Protein AF-A0A629I9K4-F1 (afdb_monomer)

Solvent-accessible surface area (backbone atoms only — not comparable to full-atom values): 6024 Å² total; per-residue (Å²): 112,70,67,62,53,56,51,51,52,46,65,67,42,61,84,65,69,49,49,93,79,31,65,70,54,35,51,52,51,52,50,49,44,27,38,85,87,53,55,66,68,60,42,51,52,54,49,54,50,46,35,60,75,75,36,71,86,65,85,70,54,73,68,54,50,54,51,49,52,54,52,39,41,72,41,68,85,89,61,68,88,82,75,72,53,58,65,65,55,49,54,62,50,64,72,60,78,76,127

Structure (mmCIF, N/CA/C/O backbone):
data_AF-A0A629I9K4-F1
#
_entry.id   AF-A0A629I9K4-F1
#
loop_
_atom_site.group_PDB
_atom_site.id
_atom_site.type_symbol
_atom_site.label_atom_id
_atom_site.label_alt_id
_atom_site.label_comp_id
_atom_site.label_asym_id
_atom_site.label_entity_id
_atom_site.label_seq_id
_atom_site.pdbx_PDB_ins_code
_atom_site.Cartn_x
_atom_site.Cartn_y
_atom_site.Cartn_z
_atom_site.occupancy
_atom_site.B_iso_or_equiv
_atom_site.auth_seq_id
_atom_site.auth_comp_id
_atom_site.auth_asym_id
_atom_site.auth_atom_id
_atom_site.pdbx_PDB_model_num
ATOM 1 N N . LEU A 1 1 ? -16.184 -10.906 -1.301 1.00 65.19 1 LEU A N 1
ATOM 2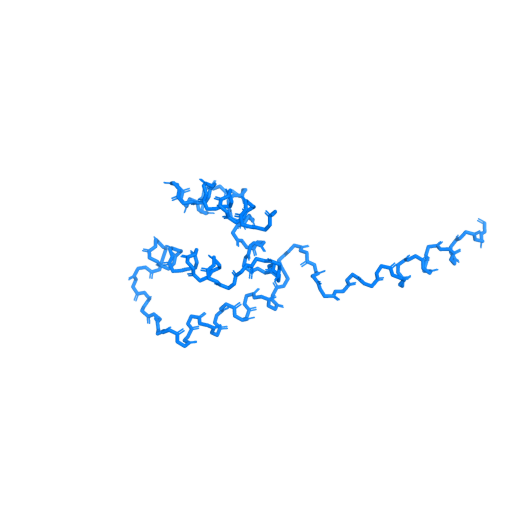 C CA . LEU A 1 1 ? -16.167 -9.422 -1.307 1.00 65.19 1 LEU A CA 1
ATOM 3 C C . LEU A 1 1 ? -14.745 -8.859 -1.352 1.00 65.19 1 LEU A C 1
ATOM 5 O O . LEU A 1 1 ? -14.434 -8.153 -2.295 1.00 65.19 1 LEU A O 1
ATOM 9 N N . LYS A 1 2 ? -13.873 -9.214 -0.394 1.00 74.31 2 LYS A N 1
ATOM 10 C CA . LYS A 1 2 ? -12.483 -8.723 -0.312 1.00 74.31 2 LYS A CA 1
ATOM 11 C C . LYS A 1 2 ? -11.673 -8.890 -1.610 1.00 74.31 2 LYS A C 1
ATOM 13 O O . LYS A 1 2 ? -11.136 -7.907 -2.098 1.00 74.31 2 LYS A O 1
ATOM 18 N N . CYS A 1 3 ? -11.671 -10.081 -2.216 1.00 80.12 3 CYS A N 1
ATOM 19 C CA . CYS A 1 3 ? -10.955 -10.326 -3.478 1.00 80.12 3 CYS A CA 1
ATOM 20 C C . CYS A 1 3 ? -11.426 -9.412 -4.621 1.00 80.12 3 CYS A C 1
ATOM 22 O O . CYS A 1 3 ? -10.601 -8.844 -5.316 1.00 80.12 3 CYS A O 1
ATOM 24 N N . ILE A 1 4 ? -12.739 -9.177 -4.738 1.00 88.69 4 ILE A N 1
ATOM 25 C CA . ILE A 1 4 ? -13.324 -8.314 -5.780 1.00 88.69 4 ILE A CA 1
ATOM 26 C C . ILE A 1 4 ? -12.805 -6.876 -5.652 1.00 88.69 4 ILE A C 1
ATOM 28 O O . ILE A 1 4 ? -12.493 -6.231 -6.649 1.00 88.69 4 ILE A O 1
ATOM 32 N N . ILE A 1 5 ? -12.708 -6.371 -4.419 1.00 89.94 5 ILE A N 1
ATOM 33 C CA . ILE A 1 5 ? -12.192 -5.023 -4.160 1.00 89.94 5 ILE A CA 1
ATOM 34 C C . ILE A 1 5 ? -10.696 -4.960 -4.484 1.00 89.94 5 ILE A C 1
ATOM 36 O O . ILE A 1 5 ? -10.260 -4.025 -5.147 1.00 89.94 5 ILE A O 1
ATOM 40 N N . GLU A 1 6 ? -9.917 -5.959 -4.068 1.00 92.62 6 GLU A N 1
ATOM 41 C CA . GLU A 1 6 ? -8.482 -6.024 -4.367 1.00 92.62 6 GLU A CA 1
ATOM 42 C C . GLU A 1 6 ? -8.193 -6.111 -5.870 1.00 92.62 6 GLU A C 1
ATOM 44 O O . GLU A 1 6 ? -7.256 -5.473 -6.352 1.00 92.62 6 GLU A O 1
ATOM 49 N N . ASP A 1 7 ? -9.008 -6.849 -6.619 1.00 92.19 7 ASP A N 1
ATOM 50 C CA . ASP A 1 7 ? -8.896 -6.933 -8.074 1.00 92.19 7 ASP A CA 1
ATOM 51 C C . ASP A 1 7 ? -9.241 -5.593 -8.727 1.00 92.19 7 ASP A C 1
ATOM 53 O O . ASP A 1 7 ? -8.498 -5.113 -9.582 1.00 92.19 7 ASP A O 1
ATOM 57 N N . LYS A 1 8 ? -10.276 -4.903 -8.241 1.00 92.50 8 LYS A N 1
ATOM 58 C CA . LYS A 1 8 ? -10.627 -3.570 -8.740 1.00 92.50 8 LYS A CA 1
ATOM 59 C C . LYS A 1 8 ? -9.561 -2.514 -8.433 1.00 92.50 8 LYS A C 1
ATOM 61 O O . LYS A 1 8 ? -9.269 -1.668 -9.273 1.00 92.50 8 LYS A O 1
ATOM 66 N N . ILE A 1 9 ? -8.930 -2.578 -7.259 1.00 92.25 9 ILE A N 1
ATOM 67 C CA . ILE A 1 9 ? -7.780 -1.727 -6.912 1.00 92.25 9 ILE A CA 1
ATOM 68 C C . ILE A 1 9 ? -6.644 -1.939 -7.920 1.00 92.25 9 ILE A C 1
ATOM 70 O O . ILE A 1 9 ? -6.058 -0.977 -8.421 1.00 92.25 9 ILE A O 1
ATOM 74 N N . LYS A 1 10 ? -6.337 -3.201 -8.236 1.00 92.06 10 LYS A N 1
ATOM 75 C CA . LYS A 1 10 ? -5.315 -3.562 -9.224 1.00 92.06 10 LYS A CA 1
ATOM 76 C C . LYS A 1 10 ? -5.668 -3.027 -10.612 1.00 92.06 10 LYS A C 1
ATOM 78 O O . LYS A 1 10 ? -4.807 -2.431 -11.253 1.00 92.06 10 LYS A O 1
ATOM 83 N N . GLU A 1 11 ? -6.914 -3.173 -11.054 1.00 92.12 11 GLU A N 1
ATOM 84 C CA . GLU A 1 11 ? -7.386 -2.633 -12.337 1.00 92.12 11 GLU A CA 1
ATOM 85 C C . GLU A 1 11 ? -7.227 -1.111 -12.440 1.00 92.12 11 GLU A C 1
ATOM 87 O O . GLU A 1 11 ? -6.872 -0.609 -13.502 1.00 92.12 11 GLU A O 1
ATOM 92 N N . LEU A 1 12 ? -7.438 -0.370 -11.350 1.00 89.81 12 LEU A N 1
ATOM 93 C CA . LEU A 1 12 ? -7.316 1.091 -11.346 1.00 89.81 12 LEU A CA 1
ATOM 94 C C . LEU A 1 12 ? -5.857 1.577 -11.292 1.00 89.81 12 LEU A C 1
ATOM 96 O O . LEU A 1 12 ? -5.515 2.583 -11.919 1.00 89.81 12 LEU A O 1
ATOM 100 N N . LEU A 1 13 ? -4.988 0.876 -10.553 1.00 89.38 13 LEU A N 1
ATOM 101 C CA . LEU A 1 13 ? -3.604 1.308 -10.315 1.00 89.38 13 LEU A CA 1
ATOM 102 C C . LEU A 1 13 ? -2.591 0.781 -11.341 1.00 89.38 13 LEU A C 1
ATOM 104 O O . LEU A 1 13 ? -1.601 1.458 -11.606 1.00 89.38 13 LEU A O 1
ATOM 108 N N . ILE A 1 14 ? -2.784 -0.417 -11.899 1.00 84.50 14 ILE A N 1
ATOM 109 C CA . ILE A 1 14 ? -1.765 -1.084 -12.731 1.00 84.50 14 ILE A CA 1
ATOM 110 C C . ILE A 1 14 ? -1.608 -0.492 -14.140 1.00 84.50 14 ILE A C 1
ATOM 112 O O . ILE A 1 14 ? -0.455 -0.343 -14.548 1.00 84.50 14 ILE A O 1
ATOM 116 N N . PRO A 1 15 ? -2.679 -0.196 -14.908 1.00 79.94 15 PRO A N 1
ATOM 117 C CA . PRO A 1 15 ? -2.545 0.119 -16.332 1.00 79.94 15 PRO A CA 1
ATOM 118 C C . PRO A 1 15 ? -1.637 1.318 -16.593 1.00 79.94 15 PRO A C 1
ATOM 120 O O . PRO A 1 15 ? -0.818 1.262 -17.498 1.00 79.94 15 PRO A O 1
ATOM 123 N N . ASN A 1 16 ? -1.751 2.351 -15.753 1.00 72.12 16 ASN A N 1
ATOM 124 C CA . ASN A 1 16 ? -0.970 3.584 -15.799 1.00 72.12 16 ASN A CA 1
ATOM 125 C C . ASN A 1 16 ? -0.751 4.048 -14.355 1.00 72.12 16 ASN A C 1
ATOM 127 O O . ASN A 1 16 ? -1.545 4.841 -13.834 1.00 72.12 16 ASN A O 1
ATOM 131 N N . MET A 1 17 ? 0.250 3.490 -13.671 1.00 80.94 17 MET A N 1
ATOM 132 C CA . MET A 1 17 ? 0.572 3.826 -12.277 1.00 80.94 17 MET A CA 1
ATOM 133 C C . MET A 1 17 ? 1.216 5.222 -12.191 1.00 80.94 17 MET A C 1
ATOM 135 O O . MET A 1 17 ? 2.337 5.359 -11.725 1.00 80.94 17 MET A O 1
ATOM 139 N N . ASP A 1 18 ? 0.521 6.261 -12.650 1.00 86.88 18 ASP A N 1
ATOM 140 C CA . ASP A 1 18 ? 1.017 7.637 -12.749 1.00 86.88 18 ASP A CA 1
ATOM 141 C C . ASP A 1 18 ? 0.762 8.405 -11.449 1.00 86.88 18 ASP A C 1
ATOM 143 O O . ASP A 1 18 ? 0.000 9.374 -11.403 1.00 86.88 18 ASP A O 1
ATOM 147 N N . LEU A 1 19 ? 1.392 7.956 -10.363 1.00 89.50 19 LEU A N 1
ATOM 148 C CA . LEU A 1 19 ? 1.202 8.548 -9.032 1.00 89.50 19 LEU A CA 1
ATOM 149 C C . LEU A 1 19 ? 1.641 10.022 -8.966 1.00 89.50 19 LEU A C 1
ATOM 151 O O . LEU A 1 19 ? 1.142 10.772 -8.138 1.00 89.50 19 LEU A O 1
ATOM 155 N N . LEU A 1 20 ? 2.543 10.454 -9.853 1.00 88.81 20 LEU A N 1
ATOM 156 C CA . LEU A 1 20 ? 3.016 11.843 -9.909 1.00 88.81 20 LEU A CA 1
ATOM 157 C C . LEU A 1 20 ? 2.049 12.793 -10.631 1.00 88.81 20 LEU A C 1
ATOM 159 O O . LEU A 1 20 ? 2.150 14.003 -10.457 1.00 88.81 20 LEU A O 1
ATOM 163 N N . GLN A 1 21 ? 1.138 12.267 -11.455 1.00 90.00 21 GLN A N 1
ATOM 164 C CA . GLN A 1 21 ? 0.222 13.077 -12.271 1.00 90.00 21 GLN A CA 1
ATOM 165 C C . GLN A 1 21 ? -1.234 12.967 -11.811 1.00 90.00 21 GLN A C 1
ATOM 167 O O . GLN A 1 21 ? -2.015 13.894 -12.008 1.00 90.00 21 GLN A O 1
ATOM 172 N N . SER A 1 22 ? -1.610 11.848 -11.189 1.00 92.69 22 SER A N 1
ATOM 173 C CA . SER A 1 22 ? -2.962 11.614 -10.691 1.00 92.69 22 SER A CA 1
ATOM 174 C C . SER A 1 22 ? -2.972 11.606 -9.169 1.00 92.69 22 SER A C 1
ATOM 176 O O . SER A 1 22 ? -2.547 10.639 -8.533 1.00 92.69 22 SER A O 1
ATOM 178 N N . SER A 1 23 ? -3.521 12.674 -8.586 1.00 91.62 23 SER A N 1
ATOM 179 C CA . SER A 1 23 ? -3.755 12.745 -7.145 1.00 91.62 23 SER A CA 1
ATOM 180 C C . SER A 1 23 ? -4.645 11.592 -6.684 1.00 91.62 23 SER A C 1
ATOM 182 O O . SER A 1 23 ? -4.305 10.938 -5.708 1.00 91.62 23 SER A O 1
ATOM 184 N N . GLU A 1 24 ? -5.719 11.276 -7.409 1.00 91.88 24 GLU A N 1
ATOM 185 C CA . GLU A 1 24 ? -6.610 10.149 -7.104 1.00 91.88 24 GLU A CA 1
ATOM 186 C C . GLU A 1 24 ? -5.840 8.830 -6.944 1.00 91.88 24 GLU A C 1
ATOM 188 O O . GLU A 1 24 ? -5.981 8.149 -5.929 1.00 91.88 24 GLU A O 1
ATOM 193 N N . LYS A 1 25 ? -4.965 8.492 -7.900 1.00 92.81 25 LYS A N 1
ATOM 194 C CA . LYS A 1 25 ? -4.169 7.257 -7.837 1.00 92.81 25 LYS A CA 1
ATOM 195 C C . LYS A 1 25 ? -3.145 7.282 -6.709 1.00 92.81 25 LYS A C 1
ATOM 197 O O . LYS A 1 25 ? -2.947 6.255 -6.065 1.00 92.81 25 LYS A O 1
ATOM 202 N N . ALA A 1 26 ? -2.511 8.427 -6.452 1.00 93.56 26 ALA A N 1
ATOM 203 C CA . ALA A 1 26 ? -1.592 8.580 -5.325 1.00 93.56 26 ALA A CA 1
ATOM 204 C C . ALA A 1 26 ? -2.306 8.348 -3.987 1.00 93.56 26 ALA A C 1
ATOM 206 O O . ALA A 1 26 ? -1.829 7.570 -3.163 1.00 93.56 26 ALA A O 1
ATOM 207 N N . HIS A 1 27 ? -3.483 8.952 -3.802 1.00 93.31 27 HIS A N 1
ATOM 208 C CA . HIS A 1 27 ? -4.293 8.759 -2.601 1.00 93.31 27 HIS A CA 1
ATOM 209 C C . HIS A 1 27 ? -4.729 7.300 -2.465 1.00 93.31 27 HIS A C 1
ATOM 211 O O . HIS A 1 27 ? -4.524 6.709 -1.410 1.00 93.31 27 HIS A O 1
ATOM 217 N N . LEU A 1 28 ? -5.244 6.690 -3.539 1.00 93.50 28 LEU A N 1
ATOM 218 C CA . LEU A 1 28 ? -5.644 5.283 -3.536 1.00 93.50 28 LEU A CA 1
ATOM 219 C C . LEU A 1 28 ? -4.472 4.360 -3.178 1.00 93.50 28 LEU A C 1
ATOM 221 O O . LEU A 1 28 ? -4.633 3.440 -2.384 1.00 93.50 28 LEU A O 1
ATOM 225 N N . PHE A 1 29 ? -3.284 4.603 -3.734 1.00 95.19 29 PHE A N 1
ATOM 226 C CA . PHE A 1 29 ? -2.092 3.819 -3.420 1.00 95.19 29 PHE A CA 1
ATOM 227 C C . PHE A 1 29 ? -1.720 3.919 -1.933 1.00 95.19 29 PHE A C 1
ATOM 229 O O . PHE A 1 29 ? -1.517 2.892 -1.286 1.00 95.19 29 PHE A O 1
ATOM 236 N N . LEU A 1 30 ? -1.665 5.133 -1.380 1.00 94.38 30 LEU A N 1
ATOM 237 C CA . LEU A 1 30 ? -1.326 5.363 0.029 1.00 94.38 30 LEU A CA 1
ATOM 238 C C . LEU A 1 30 ? -2.375 4.773 0.985 1.00 94.38 30 LEU A C 1
ATOM 240 O O . LEU A 1 30 ? -2.025 4.159 1.997 1.00 94.38 30 LEU A O 1
ATOM 244 N N . ASP A 1 31 ? -3.655 4.898 0.640 1.00 92.50 31 ASP A N 1
ATOM 245 C CA . ASP A 1 31 ? -4.750 4.319 1.418 1.00 92.50 31 ASP A CA 1
ATOM 246 C C . ASP A 1 31 ? -4.661 2.787 1.428 1.00 92.50 31 ASP A C 1
ATOM 248 O O . ASP A 1 31 ? -4.688 2.156 2.481 1.00 92.50 31 ASP A O 1
ATOM 252 N N . VAL A 1 32 ? -4.401 2.171 0.271 1.00 93.62 32 VAL A N 1
ATOM 253 C CA . VAL A 1 32 ? -4.207 0.718 0.162 1.00 93.62 32 VAL A CA 1
ATOM 254 C C . VAL A 1 32 ? -3.010 0.229 0.979 1.00 93.62 32 VAL A C 1
ATOM 256 O O . VAL A 1 32 ? -3.094 -0.843 1.575 1.00 93.62 32 VAL A O 1
ATOM 259 N N . MET A 1 33 ? -1.909 0.984 1.035 1.00 95.69 33 MET A N 1
ATOM 260 C CA . MET A 1 3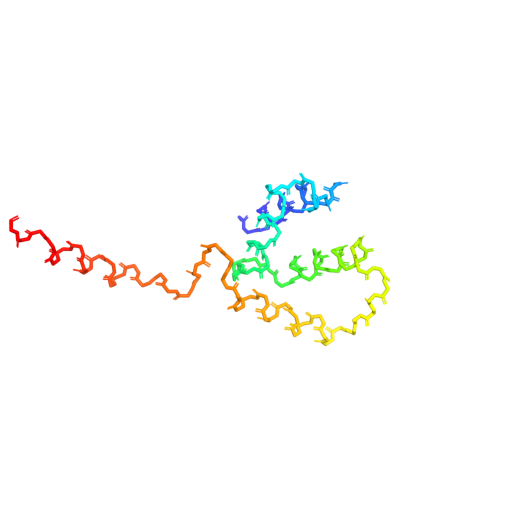3 ? -0.729 0.596 1.821 1.00 95.69 33 MET A CA 1
ATOM 261 C C . MET A 1 33 ? -0.971 0.653 3.333 1.00 95.69 33 MET A C 1
ATOM 263 O O . MET A 1 33 ? -0.450 -0.197 4.059 1.00 95.69 33 MET A O 1
ATOM 267 N N . SER A 1 34 ? -1.794 1.602 3.784 1.00 93.56 34 SER A N 1
ATOM 268 C CA . SER A 1 34 ? -2.138 1.801 5.199 1.00 93.56 34 SER A CA 1
ATOM 269 C C . SER A 1 34 ? -3.377 1.027 5.663 1.00 93.56 34 SER A C 1
ATOM 271 O O . SER A 1 34 ? -3.613 0.899 6.862 1.00 93.56 34 SER A O 1
ATOM 273 N N . CYS A 1 35 ? -4.163 0.458 4.745 1.00 91.25 35 CYS A N 1
ATOM 274 C CA . CYS A 1 35 ? -5.390 -0.258 5.079 1.00 91.25 35 CYS A CA 1
ATOM 275 C C . CYS A 1 35 ? -5.119 -1.696 5.582 1.00 91.25 35 CYS A C 1
ATOM 277 O O . CYS A 1 35 ? -4.641 -2.541 4.813 1.00 91.25 35 CYS A O 1
ATOM 279 N N . PRO A 1 36 ? -5.508 -2.055 6.825 1.00 91.12 36 PRO A N 1
ATOM 280 C CA . PRO A 1 36 ? -5.305 -3.404 7.370 1.00 91.12 36 PRO A CA 1
ATOM 281 C C . PRO A 1 36 ? -6.206 -4.460 6.719 1.00 91.12 36 PRO A C 1
ATOM 283 O O . PRO A 1 36 ? -5.948 -5.662 6.821 1.00 91.12 36 PRO A O 1
ATOM 286 N N . PHE A 1 37 ? -7.266 -4.034 6.032 1.00 90.75 37 PHE A N 1
ATOM 287 C CA . PHE A 1 37 ? -8.222 -4.940 5.408 1.00 90.75 37 PHE A CA 1
ATOM 288 C C . PHE A 1 37 ? -7.767 -5.445 4.039 1.00 90.75 37 PHE A C 1
ATOM 290 O O . PHE A 1 37 ? -8.300 -6.459 3.582 1.00 90.75 37 PHE A O 1
ATOM 297 N N . VAL A 1 38 ? -6.758 -4.824 3.419 1.00 92.94 38 VAL A N 1
ATOM 298 C CA . VAL A 1 38 ? -6.147 -5.307 2.173 1.00 92.94 38 VAL A CA 1
ATOM 299 C C . VAL A 1 38 ? -5.091 -6.369 2.483 1.00 92.94 38 VAL A C 1
ATOM 301 O O . VAL A 1 38 ? -4.253 -6.214 3.378 1.00 92.94 38 VAL A O 1
ATOM 304 N N . SER A 1 39 ? -5.121 -7.480 1.745 1.00 94.50 39 SER A N 1
ATOM 305 C CA . SER A 1 39 ? -4.151 -8.564 1.903 1.00 94.50 39 SER A CA 1
ATOM 306 C C . SER A 1 39 ? -2.704 -8.081 1.757 1.00 94.50 39 SER A C 1
ATOM 308 O O . SER A 1 39 ? -2.391 -7.154 1.001 1.00 94.50 39 SER A O 1
ATOM 310 N N . ILE A 1 40 ? -1.799 -8.729 2.494 1.00 95.19 40 ILE A N 1
ATOM 311 C CA . ILE A 1 40 ? -0.367 -8.441 2.390 1.00 95.19 40 ILE A CA 1
ATOM 312 C C . ILE A 1 40 ? 0.159 -8.754 0.986 1.00 95.19 40 ILE A C 1
ATOM 314 O O . ILE A 1 40 ? 0.992 -8.017 0.473 1.00 95.19 40 ILE A O 1
ATOM 318 N N . ASP A 1 41 ? -0.375 -9.781 0.321 1.00 94.62 41 ASP A N 1
ATOM 319 C CA . ASP A 1 41 ? 0.046 -10.162 -1.027 1.00 94.62 41 ASP A CA 1
ATOM 320 C C . ASP A 1 41 ? -0.291 -9.083 -2.057 1.00 94.62 41 ASP A C 1
ATOM 322 O O . ASP A 1 41 ? 0.554 -8.738 -2.887 1.00 94.62 41 ASP A O 1
ATOM 326 N N . THR A 1 42 ? -1.485 -8.486 -1.972 1.00 94.75 42 THR A N 1
ATOM 327 C CA . THR A 1 42 ? -1.873 -7.370 -2.844 1.00 94.75 42 THR A CA 1
ATOM 328 C C . THR A 1 42 ? -1.027 -6.127 -2.568 1.00 94.75 42 THR A C 1
ATOM 330 O O . THR A 1 42 ? -0.516 -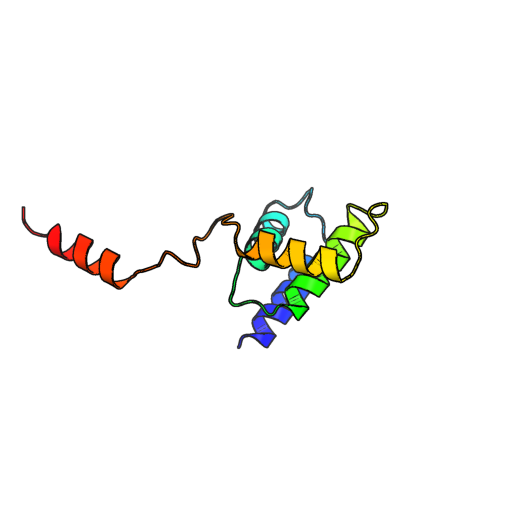5.524 -3.515 1.00 94.75 42 THR A O 1
ATOM 333 N N . ARG A 1 43 ? -0.797 -5.771 -1.296 1.00 95.75 43 ARG A N 1
ATOM 334 C CA . ARG A 1 43 ? 0.073 -4.636 -0.937 1.00 95.75 43 ARG A CA 1
ATOM 335 C C . ARG A 1 43 ? 1.510 -4.851 -1.412 1.00 95.75 43 ARG A C 1
ATOM 337 O O . ARG A 1 43 ? 2.063 -3.996 -2.096 1.00 95.75 43 ARG A O 1
ATOM 344 N N . ARG A 1 44 ? 2.086 -6.032 -1.175 1.00 96.94 44 ARG A N 1
ATOM 345 C CA . ARG A 1 44 ? 3.424 -6.411 -1.656 1.00 96.94 44 ARG A CA 1
ATOM 346 C C . ARG A 1 44 ? 3.528 -6.339 -3.173 1.00 96.94 44 ARG A C 1
ATOM 348 O O . ARG A 1 44 ? 4.518 -5.830 -3.699 1.00 96.94 44 ARG A O 1
ATOM 355 N N . PHE A 1 45 ? 2.523 -6.840 -3.886 1.00 95.12 45 PHE A N 1
ATOM 356 C CA . PHE A 1 45 ? 2.481 -6.781 -5.343 1.00 95.12 45 PHE A CA 1
ATOM 357 C C . PHE A 1 45 ? 2.515 -5.332 -5.852 1.00 95.12 45 PHE A C 1
ATOM 359 O O . PHE A 1 45 ? 3.346 -5.000 -6.700 1.00 95.12 45 PHE A O 1
ATOM 366 N N . LEU A 1 46 ? 1.654 -4.464 -5.312 1.00 95.38 46 LEU A N 1
ATOM 367 C CA . LEU A 1 46 ? 1.588 -3.051 -5.693 1.00 95.38 46 LEU A CA 1
ATOM 368 C C . LEU A 1 46 ? 2.869 -2.297 -5.312 1.00 95.38 46 LEU A C 1
ATOM 370 O O . LEU A 1 46 ? 3.376 -1.516 -6.112 1.00 95.38 46 LEU A O 1
ATOM 374 N N . TYR A 1 47 ? 3.445 -2.580 -4.143 1.00 95.69 47 TYR A N 1
ATOM 375 C CA . TYR A 1 47 ? 4.682 -1.951 -3.685 1.00 95.69 47 TYR A CA 1
ATOM 376 C C . TYR A 1 47 ? 5.885 -2.320 -4.560 1.00 95.69 47 TYR A C 1
ATOM 378 O O . TYR A 1 47 ? 6.653 -1.457 -4.973 1.00 95.69 47 TYR A O 1
ATOM 386 N N . ARG A 1 48 ? 6.014 -3.593 -4.956 1.00 94.62 48 ARG A N 1
ATOM 387 C CA . ARG A 1 48 ? 7.053 -4.015 -5.912 1.00 94.62 48 ARG A CA 1
ATOM 388 C C . ARG A 1 48 ? 6.902 -3.335 -7.274 1.00 94.62 48 ARG A C 1
ATOM 390 O O . ARG A 1 48 ? 7.902 -3.018 -7.913 1.00 94.62 48 ARG A O 1
ATOM 397 N N . LYS A 1 49 ? 5.666 -3.113 -7.730 1.00 93.38 49 LYS A N 1
ATOM 398 C CA . LYS A 1 49 ? 5.388 -2.363 -8.965 1.00 93.38 49 LYS A CA 1
ATOM 399 C 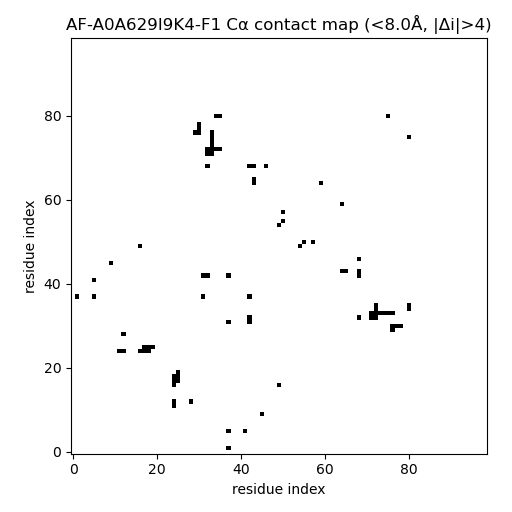C . LYS A 1 49 ? 5.779 -0.892 -8.831 1.00 93.38 49 LYS A C 1
ATOM 401 O O . LYS A 1 49 ? 6.413 -0.374 -9.743 1.00 93.38 49 LYS A O 1
ATOM 406 N N . TYR A 1 50 ? 5.474 -0.269 -7.693 1.00 94.25 50 TYR A N 1
ATOM 407 C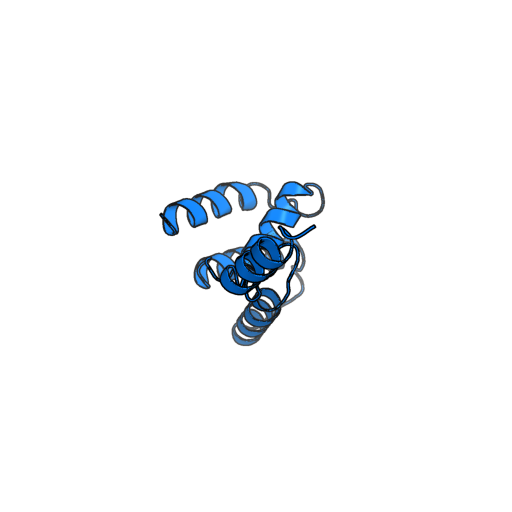 CA . TYR A 1 50 ? 5.927 1.082 -7.371 1.00 94.25 50 TYR A CA 1
ATOM 408 C C . TYR A 1 50 ? 7.455 1.189 -7.435 1.00 94.25 50 TYR A C 1
ATOM 410 O O . TYR A 1 50 ? 7.967 2.000 -8.200 1.00 94.25 50 TYR A O 1
ATOM 418 N N . LEU A 1 51 ? 8.177 0.312 -6.726 1.00 94.12 51 LEU A N 1
ATOM 419 C CA . LEU A 1 51 ? 9.643 0.311 -6.725 1.00 94.12 51 LEU A CA 1
ATOM 420 C C . LEU A 1 51 ? 10.206 0.179 -8.142 1.00 94.12 51 LEU A C 1
ATOM 422 O O . LEU A 1 51 ? 11.075 0.942 -8.539 1.00 94.12 51 LEU A O 1
ATOM 426 N N . LYS A 1 52 ? 9.658 -0.733 -8.951 1.00 91.81 52 LYS A N 1
ATOM 427 C CA . LYS A 1 52 ? 10.100 -0.910 -10.338 1.00 91.81 52 LYS A CA 1
ATOM 428 C C . LYS A 1 52 ? 9.895 0.344 -11.201 1.00 91.81 52 LYS A C 1
ATOM 430 O O . LYS A 1 52 ? 10.713 0.602 -12.079 1.00 91.81 52 LYS A O 1
ATOM 435 N N . ASN A 1 53 ? 8.799 1.071 -10.997 1.00 91.25 53 ASN A N 1
ATOM 436 C CA . ASN A 1 53 ? 8.419 2.197 -11.850 1.00 91.25 53 ASN A CA 1
ATOM 437 C C . ASN A 1 53 ? 9.067 3.519 -11.418 1.00 91.25 53 ASN A C 1
ATOM 439 O O . ASN A 1 53 ? 9.398 4.333 -12.276 1.00 91.25 53 ASN A O 1
ATOM 443 N N . PHE A 1 54 ? 9.235 3.732 -10.112 1.00 91.56 54 PHE A N 1
ATOM 444 C CA . PHE A 1 54 ? 9.664 5.012 -9.541 1.00 91.56 54 PHE A CA 1
ATOM 445 C C . PHE A 1 54 ? 11.055 4.967 -8.913 1.00 91.56 54 PHE A C 1
ATOM 447 O O . PHE A 1 54 ? 11.759 5.968 -8.928 1.00 91.56 54 PHE A O 1
ATOM 454 N N . GLU A 1 55 ? 11.481 3.801 -8.429 1.00 92.69 55 GLU A N 1
ATOM 455 C CA . GLU A 1 55 ? 12.756 3.606 -7.734 1.00 92.69 55 GLU A CA 1
ATOM 456 C C . GLU A 1 55 ? 13.589 2.490 -8.402 1.00 92.69 55 GLU A C 1
ATOM 458 O O . GLU A 1 55 ? 14.037 1.561 -7.726 1.00 92.69 55 GLU A O 1
ATOM 463 N N . PRO A 1 56 ? 13.813 2.515 -9.734 1.00 90.00 56 PRO A N 1
ATOM 464 C CA . PRO A 1 56 ? 14.388 1.380 -10.467 1.00 90.00 56 PRO A CA 1
ATOM 465 C C . PRO A 1 56 ? 15.813 1.010 -10.030 1.00 90.00 56 PRO A C 1
ATOM 467 O O . PRO A 1 56 ? 16.265 -0.105 -10.278 1.00 90.00 56 PRO A O 1
ATOM 470 N N . ASN A 1 57 ? 16.520 1.936 -9.380 1.00 92.69 57 ASN A N 1
ATOM 471 C CA . ASN A 1 57 ? 17.875 1.726 -8.868 1.00 92.69 57 ASN A CA 1
ATOM 472 C C . ASN A 1 57 ? 17.893 1.189 -7.427 1.00 92.69 57 ASN A C 1
ATOM 474 O O . ASN A 1 57 ? 18.953 0.825 -6.916 1.00 92.69 57 ASN A O 1
ATOM 478 N N . LEU A 1 58 ? 16.740 1.157 -6.755 1.00 91.88 58 LEU A N 1
ATOM 479 C CA . LEU A 1 58 ? 16.618 0.742 -5.368 1.00 91.88 58 LEU A CA 1
ATOM 480 C C . LEU A 1 58 ? 16.341 -0.762 -5.294 1.00 91.88 58 LEU A C 1
ATOM 482 O O . LEU A 1 58 ? 15.207 -1.225 -5.419 1.00 91.88 58 LEU A O 1
ATOM 486 N N . ASN A 1 59 ? 17.391 -1.539 -5.047 1.00 88.50 59 ASN A N 1
ATOM 487 C CA . ASN A 1 59 ? 17.265 -2.974 -4.817 1.00 88.50 59 ASN A CA 1
ATOM 488 C C . ASN A 1 59 ? 16.999 -3.250 -3.336 1.00 88.50 59 ASN A C 1
ATOM 490 O O . ASN A 1 59 ? 17.915 -3.206 -2.519 1.00 88.50 59 ASN A O 1
ATOM 494 N N . ARG A 1 60 ? 15.741 -3.551 -3.003 1.00 91.81 60 ARG A N 1
ATOM 495 C CA . ARG A 1 60 ? 15.318 -3.989 -1.665 1.00 91.81 60 ARG A CA 1
ATOM 496 C C . ARG A 1 60 ? 15.230 -5.513 -1.616 1.00 91.81 60 ARG A C 1
ATOM 498 O O . ARG A 1 60 ? 14.626 -6.140 -2.490 1.00 91.81 60 ARG A O 1
ATOM 505 N N . SER A 1 61 ? 15.802 -6.116 -0.583 1.00 95.12 61 SER A N 1
ATOM 506 C CA . SER A 1 61 ? 15.607 -7.527 -0.257 1.00 95.12 61 SER A CA 1
ATOM 507 C C . SER A 1 61 ? 14.153 -7.808 0.139 1.00 95.12 61 SER A C 1
ATOM 509 O O . SER A 1 61 ? 13.371 -6.906 0.444 1.00 95.12 61 SER A O 1
ATOM 511 N N . HIS A 1 62 ? 13.769 -9.087 0.161 1.00 93.81 62 HIS A N 1
ATOM 512 C CA . HIS A 1 62 ? 12.415 -9.457 0.572 1.00 93.81 62 HIS A CA 1
ATOM 513 C C . HIS A 1 62 ? 12.102 -9.013 2.006 1.00 93.81 62 HIS A C 1
ATOM 515 O O . HIS A 1 62 ? 11.011 -8.505 2.237 1.00 93.81 62 HIS A O 1
ATOM 521 N N . LEU A 1 63 ? 13.056 -9.163 2.931 1.00 96.06 63 LEU A N 1
ATOM 522 C CA . LEU A 1 63 ? 12.888 -8.767 4.329 1.00 96.06 63 LEU A CA 1
ATOM 523 C C . LEU A 1 63 ? 12.696 -7.253 4.472 1.00 96.06 63 LEU A C 1
ATOM 525 O O . LEU A 1 63 ? 11.830 -6.818 5.221 1.00 96.06 63 LEU A O 1
ATOM 529 N N . GLU A 1 64 ? 13.463 -6.455 3.726 1.00 96.88 64 GLU A N 1
ATOM 530 C CA . GLU A 1 64 ? 13.300 -4.997 3.718 1.00 96.88 64 GLU A CA 1
ATOM 531 C C . GLU A 1 64 ? 11.915 -4.595 3.213 1.00 96.88 64 GLU A C 1
ATOM 533 O O . GLU A 1 64 ? 11.256 -3.792 3.862 1.00 96.88 64 GLU A O 1
ATOM 538 N N . ILE A 1 65 ? 11.425 -5.230 2.141 1.00 96.75 65 ILE A N 1
ATOM 539 C CA . ILE A 1 65 ? 10.067 -4.990 1.635 1.00 96.75 65 ILE A CA 1
ATOM 540 C C . ILE A 1 65 ? 9.008 -5.304 2.699 1.00 96.75 65 ILE A C 1
ATOM 542 O O . ILE A 1 65 ? 8.066 -4.533 2.859 1.00 96.75 65 ILE A O 1
ATOM 546 N N . GLU A 1 66 ? 9.128 -6.417 3.429 1.00 96.88 66 GLU A N 1
ATOM 547 C CA . GLU A 1 66 ? 8.162 -6.725 4.494 1.00 96.88 66 GLU A CA 1
ATOM 548 C C . GLU A 1 66 ? 8.210 -5.683 5.621 1.00 96.88 66 GLU A C 1
ATOM 550 O O . GLU A 1 66 ? 7.160 -5.268 6.113 1.00 96.88 66 GLU A O 1
ATOM 555 N N . ASN A 1 67 ? 9.404 -5.205 5.982 1.00 97.06 67 ASN A N 1
ATOM 556 C CA . ASN A 1 67 ? 9.566 -4.144 6.977 1.00 97.06 67 ASN A CA 1
ATOM 557 C C . ASN A 1 67 ? 8.945 -2.819 6.506 1.00 97.06 67 ASN A C 1
ATOM 559 O O . ASN A 1 67 ? 8.258 -2.153 7.282 1.00 97.06 67 ASN A O 1
ATOM 563 N N . ASP A 1 68 ? 9.131 -2.455 5.234 1.00 96.12 68 ASP A N 1
ATOM 564 C CA . ASP A 1 68 ? 8.511 -1.269 4.638 1.00 96.12 68 ASP A CA 1
ATOM 565 C C . ASP A 1 68 ? 6.985 -1.363 4.678 1.00 96.12 68 ASP A C 1
ATOM 567 O O . ASP A 1 68 ? 6.314 -0.426 5.106 1.00 96.12 68 ASP A O 1
ATOM 571 N N . LEU A 1 69 ? 6.426 -2.505 4.266 1.00 96.69 69 LEU A N 1
ATOM 572 C CA . LEU A 1 69 ? 4.981 -2.737 4.267 1.00 96.69 69 LEU A CA 1
ATOM 573 C C . LEU A 1 69 ? 4.396 -2.678 5.679 1.00 96.69 69 LEU A C 1
ATOM 575 O O . LEU A 1 69 ? 3.294 -2.162 5.860 1.00 96.69 69 LEU A O 1
ATOM 579 N N . GLN A 1 70 ? 5.125 -3.180 6.678 1.00 95.50 70 GLN A N 1
ATOM 580 C CA . GLN A 1 70 ? 4.711 -3.093 8.074 1.00 95.50 70 GLN A CA 1
ATOM 581 C C . GLN A 1 70 ? 4.713 -1.642 8.573 1.00 95.50 70 GLN A C 1
ATOM 583 O O . GLN A 1 70 ? 3.757 -1.219 9.221 1.00 95.50 70 GLN A O 1
ATOM 588 N N . SER A 1 71 ? 5.747 -0.871 8.232 1.00 95.12 71 SER A N 1
ATOM 589 C CA . SER A 1 71 ? 5.837 0.557 8.562 1.00 95.12 71 SER A CA 1
ATOM 590 C C . SER A 1 71 ? 4.720 1.367 7.891 1.00 95.12 71 SER A C 1
ATOM 592 O O . SER A 1 71 ? 4.030 2.160 8.535 1.00 95.12 71 SER A O 1
ATOM 594 N N . LEU A 1 72 ? 4.459 1.103 6.608 1.00 94.44 72 LEU A N 1
ATOM 595 C CA . LEU A 1 72 ? 3.380 1.739 5.851 1.00 94.44 72 LEU A CA 1
ATOM 596 C C . LEU A 1 72 ? 1.995 1.395 6.408 1.00 94.44 72 LEU A C 1
ATOM 598 O O . LEU A 1 72 ? 1.125 2.262 6.421 1.00 94.44 72 LEU A O 1
ATOM 602 N N . LEU A 1 73 ? 1.796 0.172 6.910 1.00 93.19 73 LEU A N 1
ATOM 603 C CA . LEU A 1 73 ? 0.539 -0.232 7.545 1.00 93.19 73 LEU A CA 1
ATOM 604 C C . LEU A 1 73 ? 0.269 0.528 8.851 1.00 93.19 73 LEU A C 1
ATOM 606 O O . LEU A 1 73 ? -0.880 0.792 9.188 1.00 93.19 73 LEU A O 1
ATOM 610 N N . GLN A 1 74 ? 1.325 0.866 9.589 1.00 90.62 74 GLN A N 1
ATOM 611 C CA . GLN A 1 74 ? 1.239 1.623 10.842 1.00 90.62 74 GLN A CA 1
ATOM 612 C C . GLN A 1 74 ? 1.175 3.140 10.618 1.00 90.62 74 GLN A C 1
ATOM 614 O O . GLN A 1 74 ? 0.966 3.897 11.563 1.00 90.62 74 GLN A O 1
ATOM 619 N N . THR A 1 75 ? 1.357 3.595 9.379 1.00 90.31 75 THR A N 1
ATOM 620 C CA . THR A 1 75 ? 1.340 5.013 9.026 1.00 90.31 75 THR A CA 1
ATOM 621 C C . THR A 1 75 ? -0.061 5.425 8.581 1.00 90.31 75 THR A C 1
ATOM 623 O O . THR A 1 75 ? -0.578 4.920 7.587 1.00 90.31 75 THR A O 1
ATOM 626 N N . TYR A 1 76 ? -0.670 6.388 9.276 1.00 86.12 76 TYR A N 1
ATOM 627 C CA . TYR A 1 76 ? -1.965 6.945 8.878 1.00 86.12 76 TYR A CA 1
ATOM 628 C C . TYR A 1 76 ? -1.787 8.073 7.867 1.00 86.12 76 TYR A C 1
ATOM 630 O O . TYR A 1 76 ? -1.280 9.141 8.206 1.00 86.12 76 TYR A O 1
ATOM 638 N N . TRP A 1 77 ? -2.246 7.844 6.637 1.00 87.62 77 TRP A N 1
ATOM 639 C CA . TRP A 1 77 ? -2.278 8.879 5.601 1.00 87.62 77 TRP A CA 1
ATOM 640 C C . TRP A 1 77 ? -3.562 9.705 5.661 1.00 87.62 77 TRP A C 1
ATOM 642 O O . TRP A 1 77 ? -3.510 10.929 5.741 1.00 87.62 77 TRP A O 1
ATOM 652 N N . PHE A 1 78 ? -4.714 9.028 5.654 1.00 87.50 78 PHE A N 1
ATOM 653 C CA . PHE A 1 78 ? -6.033 9.674 5.608 1.00 87.50 78 PHE A CA 1
ATOM 654 C C . PHE A 1 78 ? -6.985 9.130 6.672 1.00 87.50 78 PHE A C 1
ATOM 656 O O . PHE A 1 78 ? -7.702 9.895 7.314 1.00 87.50 78 PHE A O 1
ATOM 663 N N . VAL A 1 79 ? 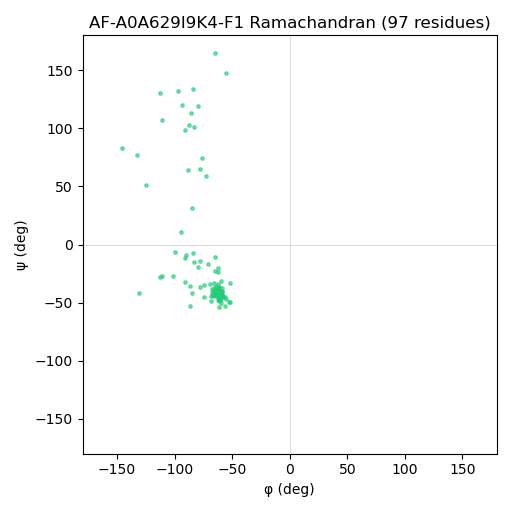-6.975 7.810 6.877 1.00 80.88 79 VAL A N 1
ATOM 664 C CA . VAL A 1 79 ? -7.842 7.116 7.832 1.00 80.88 79 VAL A CA 1
ATOM 665 C C . VAL A 1 79 ? -6.996 6.542 8.962 1.00 80.88 79 VAL A C 1
ATOM 667 O O . VAL A 1 79 ? -6.010 5.845 8.724 1.00 80.88 79 VAL A O 1
ATOM 670 N N . LYS A 1 80 ? -7.406 6.815 10.203 1.00 82.69 80 LYS A N 1
ATOM 671 C CA . LYS A 1 80 ? -6.898 6.118 11.386 1.00 82.69 80 LYS A CA 1
ATOM 672 C C . LYS A 1 80 ? -7.664 4.813 11.564 1.00 82.69 80 LYS A C 1
ATOM 674 O O . LYS A 1 80 ? -8.813 4.820 12.003 1.00 82.69 80 LYS A O 1
ATOM 679 N N . TRP A 1 81 ? -7.054 3.707 11.157 1.00 79.00 81 TRP A N 1
ATOM 680 C CA . TRP A 1 81 ? -7.714 2.398 11.123 1.00 79.00 81 TRP A CA 1
ATOM 681 C C . TRP A 1 81 ? -7.829 1.716 12.497 1.00 79.00 81 TRP A C 1
ATOM 683 O O . TRP A 1 81 ? -8.590 0.764 12.638 1.00 79.00 81 TRP A O 1
ATOM 693 N N . ASP A 1 82 ? -7.092 2.193 13.496 1.00 71.56 82 ASP A N 1
ATOM 694 C CA . ASP A 1 82 ? -6.986 1.654 14.856 1.00 71.56 82 ASP A CA 1
ATOM 695 C C . ASP A 1 82 ? -7.820 2.423 15.903 1.00 71.56 82 ASP A C 1
ATOM 697 O O . ASP A 1 82 ? -8.257 1.836 16.889 1.00 71.56 82 ASP A O 1
ATOM 701 N N . GLU A 1 83 ? -8.080 3.718 15.686 1.00 63.25 83 GLU A N 1
ATOM 702 C CA . GLU A 1 83 ? -8.747 4.612 16.653 1.00 63.25 83 GLU A CA 1
ATOM 703 C C . GLU A 1 83 ? -10.271 4.764 16.470 1.00 63.25 83 GLU A C 1
ATOM 705 O O . GLU A 1 83 ? -10.893 5.609 17.121 1.00 63.25 83 GLU A O 1
ATOM 710 N N . LEU A 1 84 ? -10.925 3.952 15.634 1.00 58.84 84 LEU A N 1
ATOM 711 C CA . LEU A 1 84 ? -12.392 3.942 15.533 1.00 58.84 84 LEU A CA 1
ATOM 712 C C . LEU A 1 84 ? -13.022 3.180 16.711 1.00 58.84 84 LEU A C 1
ATOM 714 O O . LEU A 1 84 ? -13.688 2.160 16.545 1.00 58.84 84 LEU A O 1
ATOM 718 N N . ASP A 1 85 ? -12.848 3.704 17.922 1.00 64.56 85 ASP A N 1
ATOM 719 C CA . ASP A 1 85 ? -13.645 3.309 19.081 1.00 64.56 85 ASP A CA 1
ATOM 720 C C . ASP A 1 85 ? -15.028 3.969 18.953 1.00 64.56 85 ASP A C 1
ATOM 722 O O . ASP A 1 85 ? -15.341 4.990 19.573 1.00 64.56 85 ASP A O 1
ATOM 726 N N . ILE A 1 86 ? -15.837 3.422 18.035 1.00 65.06 86 ILE A N 1
ATOM 727 C CA . ILE A 1 86 ? -17.190 3.900 17.709 1.00 65.06 86 ILE A CA 1
ATOM 728 C C . ILE A 1 86 ? -18.026 4.025 18.991 1.00 65.06 86 ILE A C 1
ATOM 730 O O . ILE A 1 86 ? -18.814 4.960 19.117 1.00 65.06 86 ILE A O 1
ATOM 734 N N . VAL A 1 87 ? -17.787 3.149 19.972 1.00 63.06 87 VAL A N 1
ATOM 735 C CA . VAL A 1 87 ? -18.431 3.171 21.290 1.00 63.06 87 VAL A CA 1
ATOM 736 C C . VAL A 1 87 ? -18.114 4.472 22.030 1.00 63.06 87 VAL A C 1
ATOM 738 O O . VAL A 1 87 ? -19.037 5.220 22.348 1.00 63.06 87 VAL A O 1
ATOM 741 N N . LYS A 1 88 ? -16.833 4.838 22.187 1.00 65.44 88 LYS A N 1
ATOM 742 C CA . LYS A 1 88 ? -16.447 6.125 22.804 1.00 65.44 88 LYS A CA 1
ATOM 743 C C . LYS A 1 88 ? -16.991 7.346 22.059 1.00 65.44 88 LYS A C 1
ATOM 745 O O . LYS A 1 88 ? -17.209 8.399 22.663 1.00 65.44 88 LYS A O 1
ATOM 750 N N . MET A 1 89 ? -17.159 7.256 20.739 1.00 65.62 89 MET A N 1
ATOM 751 C CA . MET A 1 89 ? -17.714 8.352 19.938 1.00 65.62 89 MET A CA 1
ATOM 752 C C . MET A 1 89 ? -19.228 8.512 20.126 1.00 65.62 89 MET A C 1
ATOM 754 O O . MET A 1 89 ? -19.707 9.647 20.111 1.00 65.62 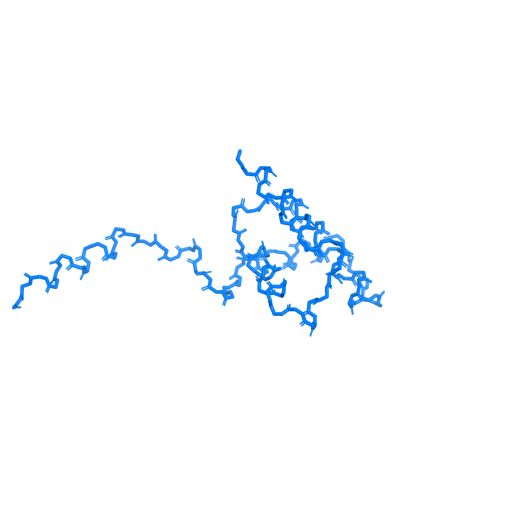89 MET A O 1
ATOM 758 N N . ILE A 1 90 ? -19.960 7.411 20.320 1.00 68.44 90 ILE A N 1
ATOM 759 C CA . ILE A 1 90 ? -21.390 7.417 20.660 1.00 68.44 90 ILE A CA 1
ATOM 760 C C . ILE A 1 90 ? -21.582 7.963 22.077 1.00 68.44 90 ILE A C 1
ATOM 762 O O . ILE A 1 90 ? -22.337 8.916 22.251 1.00 68.44 90 ILE A O 1
ATOM 766 N N . GLU A 1 91 ? -20.816 7.471 23.055 1.00 65.81 91 GLU A N 1
ATOM 767 C CA . GLU A 1 91 ? -20.875 7.948 24.446 1.00 65.81 91 GLU A CA 1
ATOM 768 C C . GLU A 1 91 ? -20.652 9.468 24.533 1.00 65.81 91 GLU A C 1
ATOM 770 O O . GLU A 1 91 ? -21.429 10.193 25.151 1.00 65.81 91 GLU A O 1
ATOM 775 N N . LYS A 1 92 ? -19.633 9.996 23.838 1.00 65.56 92 LYS A N 1
ATOM 776 C CA . LYS A 1 92 ? -19.361 11.445 23.783 1.00 65.56 92 LYS A CA 1
ATOM 777 C C . LYS A 1 92 ? -20.450 12.266 23.088 1.00 65.56 92 LYS A C 1
ATOM 779 O O . LYS A 1 92 ? -20.485 13.481 23.290 1.00 65.56 92 LYS A O 1
ATOM 784 N N . LYS A 1 93 ? -21.263 11.658 22.220 1.00 64.50 93 LYS A N 1
ATOM 785 C CA . LYS A 1 93 ? -22.371 12.338 21.536 1.00 64.50 93 LYS A CA 1
ATOM 786 C C . LYS A 1 93 ? -23.633 12.356 22.393 1.00 64.50 93 LYS A C 1
ATOM 788 O O . LYS A 1 93 ? -24.236 13.418 22.484 1.00 64.50 93 LYS A O 1
ATOM 793 N N . GLU A 1 94 ? -23.967 11.262 23.075 1.00 64.75 94 GLU A N 1
ATOM 794 C CA . GLU A 1 94 ? -25.096 11.236 24.021 1.00 64.75 94 GLU A CA 1
ATOM 795 C C . GLU A 1 94 ? -24.868 12.182 25.211 1.00 64.75 94 GLU A C 1
ATOM 797 O O . GLU A 1 94 ? -25.769 12.910 25.614 1.00 64.75 94 GLU A O 1
ATOM 802 N N . LEU A 1 95 ? -23.627 12.292 25.702 1.00 59.44 95 LEU A N 1
ATOM 803 C CA . LEU A 1 95 ? -23.248 13.239 26.764 1.00 59.44 95 LEU A CA 1
ATOM 804 C C . LEU A 1 95 ? -23.370 14.727 26.374 1.00 59.44 95 LEU A C 1
ATOM 806 O O . LEU A 1 95 ? -23.241 15.589 27.242 1.00 59.44 95 LEU A O 1
ATOM 810 N N . LYS A 1 96 ? -23.583 15.053 25.092 1.00 58.88 96 LYS A N 1
ATOM 811 C CA . LYS A 1 96 ? -23.748 16.435 24.607 1.00 58.88 96 LYS A CA 1
ATOM 812 C C . LYS A 1 96 ? -25.206 16.847 24.378 1.00 58.88 96 LYS A C 1
ATOM 814 O O . LYS A 1 96 ? -25.432 18.029 24.146 1.00 58.88 96 LYS A O 1
ATOM 819 N N . GLU A 1 97 ? -26.183 15.945 24.492 1.00 54.94 97 GLU A N 1
ATOM 820 C CA . GLU A 1 97 ? -27.622 16.272 24.381 1.00 54.94 97 GLU A CA 1
ATOM 821 C C . GLU A 1 97 ? -28.242 16.766 25.702 1.00 54.94 97 GLU A C 1
ATOM 823 O O . GLU A 1 97 ? -29.419 16.573 25.989 1.00 54.94 97 GLU A O 1
ATOM 828 N N . SER A 1 98 ? -27.464 17.442 26.541 1.00 53.59 98 SER A N 1
AT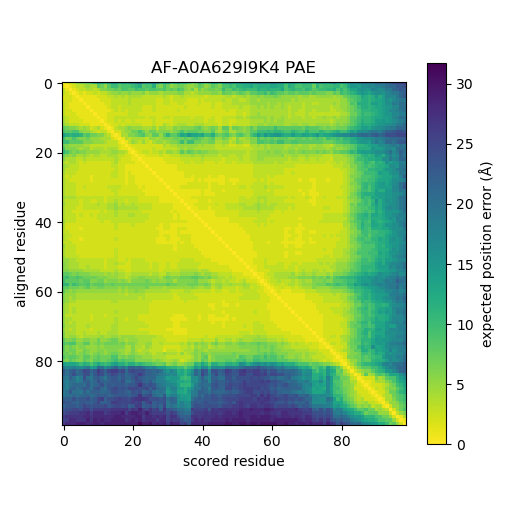OM 829 C CA . SER A 1 98 ? -27.990 18.124 27.723 1.00 53.59 98 SER A CA 1
ATOM 830 C C . SER A 1 98 ? -27.424 19.529 27.787 1.00 53.59 98 SER A C 1
ATOM 832 O O . SER A 1 98 ? -26.482 19.754 28.535 1.00 53.59 98 SER A O 1
ATOM 834 N N . TYR A 1 99 ? -27.958 20.429 26.955 1.00 48.03 99 TYR A N 1
ATOM 835 C CA . TYR A 1 99 ? -28.222 21.842 27.266 1.00 48.03 99 TYR A CA 1
ATOM 836 C C . TYR A 1 99 ? -29.091 22.481 26.179 1.00 48.03 99 TYR A C 1
ATOM 838 O O . TYR A 1 99 ? -28.753 22.324 24.985 1.00 48.03 99 TYR A O 1
#

Mean predicted aligned error: 7.68 Å

pLDDT: mean 85.76, std 12.47, range [48.03, 97.06]

Foldseek 3Di:
DQVVVLVVLCVVCPPCVPLVPDVVS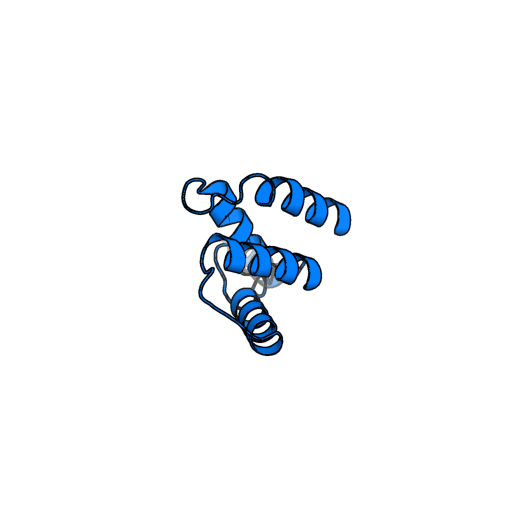VVSLLCLLQDPSHDPVSNLVSVVVCCVPPVVVDDDDPVRSVVVSVVSNCDDDDDDPPPPPVVVVVVVVVVPPPD

Organism: Salmonella enterica (NCBI:txid28901)

Secondary structure (DSSP, 8-state):
-HHHHHHHHHHHHSTT--TTT-HHHHHHHHHHHH-TTS-HHHHHHHHHHHHHHH-TT----HHHHHHHHHHHHH--SS--SS---HHHHHHHHHTT---

Sequence (99 aa):
LKCIIEDKIKELLIPNMDLLQSSEKAHLFLDVMSCPFVSIDTRRFLYRKYLKNFEPNLNRSHLEIENDLQSLLQTYWFVKWDELDIVKMIEKKELKESY

Radius of gyration: 17.28 Å; Cα contacts (8 Å, |Δi|>4): 45; chains: 1; bounding box: 46×32×44 Å

Nearest PDB structures (foldseek):
  6xjl-assembly1_A  TM=6.200E-01  e=5.719E+00  Thermochaetoides thermophila
  6xmd-assembly1_A  TM=5.958E-01  e=4.559E+00  Thermochaetoides thermophila
  4f7r-assembly2_C  TM=3.616E-01  e=9.523E+00  Giardia duodenalis